Protein 1P2X (pdb70)

Secondary structure (DSSP, 8-state):
-HHHHHHHHHHHHHHHHHHHHHHHTS----GGGHHHHTTTSHHHHHHHHHH-TTS-------SS--TTHHHHHHHHHHH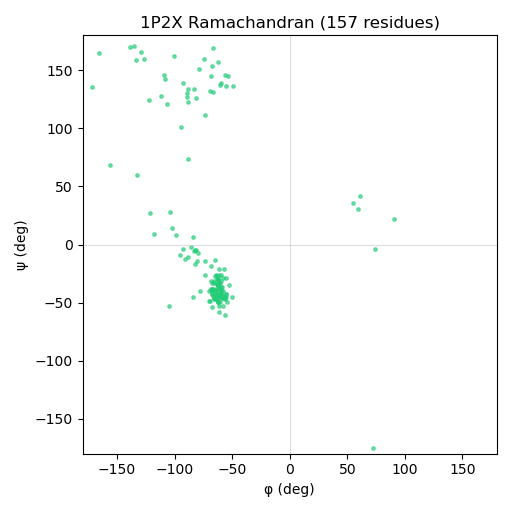HHHTT--GGG---HHHHSS-S-HHHHHHHHHHHHHHHHTTTSSPPP-PPPTT----HHHHHHHHHHHHH---PPP-GGG-

Nearest PDB structures (foldseek):
  1p2x-assembly1_A  TM=1.006E+00  e=9.685E-24  Schizosaccharomyces pombe
  1p5s-assembly1_A  TM=9.771E-01  e=8.785E-22  Schizosaccharomyces pombe
  5l0o-assembly1_B  TM=9.421E-01  e=3.618E-11  Homo sapiens
  3i6x-assembly2_C  TM=9.423E-01  e=4.648E-11  Homo sapiens
  2rr8-assembly1_A  TM=8.655E-01  e=4.438E-08  Homo sapiens

B-factor: mean 17.63, std 10.44, range [3.06, 108.06]

Structure (mmCIF, N/CA/C/O backbone):
data_1P2X
#
_entry.id   1P2X
#
_cell.length_a   31.226
_cell.length_b   68.836
_cell.length_c   39.811
_cell.angle_alpha   90.00
_cell.angle_beta   105.54
_cell.angle_gamma   90.00
#
_symmetry.space_group_name_H-M   'P 1 21 1'
#
loop_
_entity.id
_entity.type
_entity.pdbx_description
1 polymer 'Ras GTPase-activating-like protein'
2 non-polymer 'BROMIDE ION'
3 water water
#
loop_
_atom_site.group_PDB
_atom_site.id
_atom_site.type_symbol
_atom_site.label_atom_id
_atom_site.label_alt_id
_atom_site.label_comp_id
_atom_site.label_asym_id
_atom_site.label_entity_id
_atom_site.label_seq_id
_atom_site.pdbx_PDB_ins_code
_atom_site.Cartn_x
_atom_site.Cartn_y
_atom_site.Cartn_z
_atom_site.occupancy
_atom_site.B_iso_or_equiv
_atom_site.auth_seq_id
_atom_site.auth_comp_id
_atom_site.auth_asym_id
_atom_site.auth_atom_id
_atom_site.pdbx_PDB_model_num
ATOM 1 N N . ARG A 1 1 ? 30.025 5.049 31.867 1.00 14.64 32 ARG A N 1
ATOM 2 C CA . ARG A 1 1 ? 29.915 6.231 30.945 1.00 19.11 32 ARG A CA 1
ATOM 3 C C . ARG A 1 1 ? 28.821 5.999 29.891 1.00 15.48 32 ARG A C 1
ATOM 4 O O . ARG A 1 1 ? 28.076 6.913 29.548 1.00 13.64 32 ARG A O 1
ATOM 12 N N . GLU A 1 2 ? 28.723 4.770 29.396 1.00 13.73 33 GLU A N 1
ATOM 13 C CA . GLU A 1 2 ? 27.713 4.428 28.401 1.00 15.65 33 GLU A CA 1
ATOM 14 C C . GLU A 1 2 ? 26.306 4.530 28.966 1.00 12.42 33 GLU A C 1
ATOM 15 O O . GLU A 1 2 ? 25.411 5.068 28.323 1.00 8.97 33 GLU A O 1
ATOM 21 N N . THR A 1 3 ? 26.108 3.978 30.160 1.00 13.10 34 THR A N 1
ATOM 22 C CA . THR A 1 3 ? 24.793 3.973 30.800 1.00 13.69 34 THR A CA 1
ATOM 23 C C . THR A 1 3 ? 24.299 5.403 30.969 1.00 13.04 34 THR A C 1
ATOM 24 O O . THR A 1 3 ? 23.192 5.747 30.537 1.00 12.31 34 THR A O 1
ATOM 28 N N . LEU A 1 4 ? 25.136 6.228 31.591 1.00 10.77 35 LEU A N 1
ATOM 29 C CA . LEU A 1 4 ? 24.824 7.634 31.824 1.00 11.80 35 LEU A CA 1
ATOM 30 C C . LEU A 1 4 ? 24.470 8.358 30.524 1.00 10.24 35 LEU A C 1
ATOM 31 O O . LEU A 1 4 ? 23.491 9.108 30.477 1.00 11.77 35 LEU A O 1
ATOM 36 N N . GLN A 1 5 ? 25.265 8.132 29.479 1.00 9.86 36 GLN A N 1
ATOM 37 C CA . GLN A 1 5 ? 25.016 8.745 28.173 1.00 11.64 36 GLN A CA 1
ATOM 38 C C . GLN A 1 5 ? 23.639 8.314 27.661 1.00 8.91 36 GLN A C 1
ATOM 39 O O . GLN A 1 5 ? 22.880 9.129 27.138 1.00 8.64 36 GLN A O 1
ATOM 45 N N . ALA A 1 6 ? 23.332 7.031 27.825 1.00 8.65 37 ALA A N 1
ATOM 46 C CA . ALA A 1 6 ? 22.042 6.477 27.431 1.00 9.33 37 ALA A CA 1
ATOM 47 C C . ALA A 1 6 ? 20.921 7.146 28.243 1.00 8.65 37 ALA A C 1
ATOM 48 O O . ALA A 1 6 ? 19.931 7.612 27.688 1.00 7.94 37 ALA A O 1
ATOM 50 N N . TYR A 1 7 ? 21.088 7.194 29.559 1.00 8.11 38 TYR A N 1
ATOM 51 C CA . TYR A 1 7 ? 20.085 7.793 30.432 1.00 9.40 38 TYR A CA 1
ATOM 52 C C . TYR A 1 7 ? 19.818 9.267 30.124 1.00 9.16 38 TYR A C 1
ATOM 53 O O . TYR A 1 7 ? 18.668 9.700 30.098 1.00 9.28 38 TYR A O 1
ATOM 62 N N . ASP A 1 8 ? 20.884 10.034 29.917 1.00 9.47 39 ASP A N 1
ATOM 63 C CA . ASP A 1 8 ? 20.764 11.456 29.624 1.00 10.56 39 ASP A CA 1
ATOM 64 C C . ASP A 1 8 ? 19.964 11.704 28.348 1.00 10.87 39 ASP A C 1
ATOM 65 O O . ASP A 1 8 ? 19.034 12.506 28.356 1.00 11.90 39 ASP A O 1
ATOM 70 N N . TYR A 1 9 ? 20.318 11.006 27.268 1.00 8.74 40 TYR A N 1
ATOM 71 C CA . TYR A 1 9 ? 19.620 11.168 26.000 1.00 9.02 40 TYR A CA 1
ATOM 72 C C . TYR A 1 9 ? 18.135 10.825 26.145 1.00 8.97 40 TYR A C 1
ATOM 73 O O . TYR A 1 9 ? 17.278 11.464 25.528 1.00 8.48 40 TYR A O 1
ATOM 82 N N . LEU A 1 10 ? 17.829 9.823 26.960 1.00 7.05 41 LEU A N 1
ATOM 83 C CA . LEU A 1 10 ? 16.437 9.463 27.193 1.00 8.66 41 LEU A CA 1
ATOM 84 C C . LEU A 1 10 ? 15.727 10.602 27.910 1.00 7.26 41 LEU A C 1
ATOM 85 O O . LEU A 1 10 ? 14.534 10.827 27.704 1.00 8.64 41 LEU A O 1
ATOM 90 N N . CYS A 1 11 ? 16.450 11.325 28.760 1.00 9.00 42 CYS A N 1
ATOM 91 C CA . CYS A 1 11 ? 15.850 12.473 29.437 1.00 7.63 42 CYS A CA 1
ATOM 92 C C . CYS A 1 11 ? 15.576 13.560 28.406 1.00 7.99 42 CYS A C 1
ATOM 93 O O . CYS A 1 11 ? 14.546 14.223 28.459 1.00 9.71 42 CYS A O 1
ATOM 96 N N . ARG A 1 12 ? 16.496 13.732 27.463 1.00 4.76 43 ARG A N 1
ATOM 97 C CA . ARG A 1 12 ? 16.312 14.730 26.428 1.00 6.02 43 ARG A CA 1
ATOM 98 C C . ARG A 1 12 ? 15.074 14.399 25.603 1.00 8.77 43 ARG A C 1
ATOM 99 O O . ARG A 1 12 ? 14.267 15.283 25.298 1.00 12.28 43 ARG A O 1
ATOM 107 N N . VAL A 1 13 ? 14.920 13.127 25.241 1.00 9.81 44 VAL A N 1
ATOM 108 C CA . VAL A 1 13 ? 13.764 12.679 24.468 1.00 8.07 44 VAL A CA 1
ATOM 109 C C . VAL A 1 13 ? 12.475 12.872 25.281 1.00 9.84 44 VAL A C 1
ATOM 110 O O . VAL A 1 13 ? 11.451 13.310 24.752 1.00 10.56 44 VAL A O 1
ATOM 114 N N . ASP A 1 14 ? 12.540 12.556 26.572 1.00 8.31 45 ASP A N 1
ATOM 115 C CA . ASP A 1 14 ? 11.389 12.699 27.467 1.00 7.89 45 ASP A CA 1
ATOM 116 C C . ASP A 1 14 ? 10.942 14.166 27.566 1.00 8.82 45 ASP A C 1
ATOM 117 O O . ASP A 1 14 ? 9.748 14.468 27.550 1.00 8.65 45 ASP A O 1
ATOM 122 N N . GLU A 1 15 ? 11.912 15.066 27.680 1.00 6.28 46 GLU A N 1
ATOM 123 C CA . GLU A 1 15 ? 11.643 16.500 27.777 1.00 9.61 46 GLU A CA 1
ATOM 124 C C . GLU A 1 15 ? 10.964 17.053 26.514 1.00 8.70 46 GLU A C 1
ATOM 125 O O . GLU A 1 15 ? 10.025 17.841 26.601 1.00 9.25 46 GLU A O 1
ATOM 131 N N . ALA A 1 16 ? 11.447 16.634 25.349 1.00 10.27 47 ALA A N 1
ATOM 132 C CA . ALA A 1 16 ? 10.869 17.059 24.080 1.00 9.72 47 ALA A CA 1
ATOM 133 C C . ALA A 1 16 ? 9.457 16.472 23.942 1.00 10.95 47 ALA A C 1
ATOM 134 O O . ALA A 1 16 ? 8.554 17.138 23.437 1.00 10.11 47 ALA A O 1
ATOM 136 N N . LYS A 1 17 ? 9.274 15.228 24.380 1.00 7.63 48 LYS A N 1
ATOM 137 C CA . LYS A 1 17 ? 7.968 14.590 24.299 1.00 8.70 48 LYS A CA 1
ATOM 138 C C . LYS A 1 17 ? 6.989 15.398 25.137 1.00 9.11 48 LYS A C 1
ATOM 139 O O . LYS A 1 17 ? 5.979 15.881 24.628 1.00 8.61 48 LYS A O 1
ATOM 145 N N . LYS A 1 18 ? 7.297 15.550 26.420 1.00 7.23 49 LYS A N 1
ATOM 146 C CA . LYS A 1 18 ? 6.431 16.301 27.329 1.00 12.01 49 LYS A CA 1
ATOM 147 C C . LYS A 1 18 ? 6.041 17.673 26.783 1.00 10.16 49 LYS A C 1
ATOM 148 O O . LYS A 1 18 ? 4.882 18.058 26.863 1.00 11.19 49 LYS A O 1
ATOM 154 N N . TRP A 1 19 ? 7.017 18.406 26.249 1.00 10.43 50 TRP A N 1
ATOM 155 C CA . TRP A 1 19 ? 6.777 19.734 25.696 1.00 10.49 50 TRP A CA 1
ATOM 156 C C . TRP A 1 19 ? 5.730 19.666 24.594 1.00 9.17 50 TRP A C 1
ATOM 157 O O . TRP A 1 19 ? 4.808 20.474 24.549 1.00 10.78 50 TRP A O 1
ATOM 168 N N . ILE A 1 20 ? 5.878 18.693 23.703 1.00 10.46 51 ILE A N 1
ATOM 169 C CA . ILE A 1 20 ? 4.928 18.517 22.621 1.00 6.83 51 ILE A CA 1
ATOM 170 C C . ILE A 1 20 ? 3.580 18.100 23.189 1.00 8.47 51 ILE A C 1
ATOM 171 O O . ILE A 1 20 ? 2.548 18.539 22.704 1.00 9.08 51 ILE A O 1
ATOM 176 N N . GLU A 1 21 ? 3.586 17.256 24.217 1.00 8.28 52 GLU A N 1
ATOM 177 C CA . GLU A 1 21 ? 2.336 16.820 24.839 1.00 13.52 52 GLU A CA 1
ATOM 178 C C . GLU A 1 21 ? 1.599 18.023 25.437 1.00 14.20 52 GLU A C 1
ATOM 179 O O . GLU A 1 21 ? 0.373 18.093 25.420 1.00 16.36 52 GLU A O 1
ATOM 185 N N . GLU A 1 22 ? 2.370 18.971 25.955 1.00 17.49 53 GLU A N 1
ATOM 186 C CA . GLU A 1 22 ? 1.845 20.189 26.555 1.00 17.39 53 GLU A CA 1
ATOM 187 C C . GLU A 1 22 ? 1.229 21.066 25.451 1.00 17.47 53 GLU A C 1
ATOM 188 O O . GLU A 1 22 ? 0.092 21.528 25.580 1.00 15.43 53 GLU A O 1
ATOM 194 N N . CYS A 1 23 ? 1.977 21.271 24.364 1.00 13.92 54 CYS A N 1
ATOM 195 C CA . CYS A 1 23 ? 1.509 22.073 23.232 1.00 12.74 54 CYS A CA 1
ATOM 196 C C . CYS A 1 23 ? 0.237 21.514 22.604 1.00 13.85 54 CYS A C 1
ATOM 197 O O . CYS A 1 23 ? -0.684 22.268 22.286 1.00 12.91 54 CYS A O 1
ATOM 200 N N . LEU A 1 24 ? 0.197 20.200 22.402 1.00 10.71 55 LEU A N 1
ATOM 201 C CA . LEU A 1 24 ? -0.949 19.579 21.743 1.00 14.04 55 LEU A CA 1
ATOM 202 C C . LEU A 1 24 ? -2.025 19.081 22.709 1.00 13.27 55 LEU A C 1
ATOM 203 O O . LEU A 1 24 ? -3.068 18.606 22.272 1.00 10.81 55 LEU A O 1
ATOM 208 N N . GLY A 1 25 ? -1.757 19.197 23.990 0.00 13.92 56 GLY A N 1
ATOM 209 C CA . GLY A 1 25 ? -2.742 18.757 24.941 1.00 13.90 56 GLY A CA 1
ATOM 210 C C . GLY A 1 25 ? -3.172 17.294 24.890 1.00 17.18 56 GLY A C 1
ATOM 211 O O . GLY A 1 25 ? -4.319 16.969 25.046 0.00 16.90 56 GLY A O 1
ATOM 212 N N . THR A 1 26 ? -2.244 16.428 24.481 1.00 18.23 57 THR A N 1
ATOM 213 C CA . THR A 1 26 ? -2.518 15.007 24.353 1.00 18.99 57 THR A CA 1
ATOM 214 C C . THR A 1 26 ? -1.329 14.161 24.874 0.00 20.78 57 THR A C 1
ATOM 215 O O . THR A 1 26 ? -0.247 14.665 25.184 0.00 20.97 57 THR A O 1
ATOM 219 N N . ASP A 1 27 ? -1.553 12.905 24.992 1.00 21.95 58 ASP A N 1
ATOM 220 C CA . ASP A 1 27 ? -0.576 11.912 25.435 1.00 22.79 58 ASP A CA 1
ATOM 221 C C . ASP A 1 27 ? 0.088 11.347 24.183 1.00 20.57 58 ASP A C 1
ATOM 222 O O . ASP A 1 27 ? -0.589 11.101 23.188 1.00 20.73 58 ASP A O 1
ATOM 227 N N . LEU A 1 28 ? 1.400 11.135 24.227 1.00 18.58 59 LEU A N 1
ATOM 228 C CA . LEU A 1 28 ? 2.114 10.643 23.056 1.00 16.28 59 LEU A CA 1
ATOM 229 C C . LEU A 1 28 ? 2.870 9.322 23.258 1.00 16.25 59 LEU A C 1
ATOM 230 O O . LEU A 1 28 ? 3.857 9.051 22.576 1.00 16.57 59 LEU A O 1
ATOM 235 N N . GLY A 1 29 ? 2.396 8.502 24.193 1.00 16.95 60 GLY A N 1
ATOM 236 C CA . GLY A 1 29 ? 2.983 7.193 24.425 1.00 13.54 60 GLY A CA 1
ATOM 237 C C . GLY A 1 29 ? 4.341 7.176 25.106 1.00 13.21 60 GLY A C 1
ATOM 238 O O . GLY A 1 29 ? 4.847 8.218 25.515 1.00 12.66 60 GLY A O 1
ATOM 239 N N . PRO A 1 30 ? 4.948 5.988 25.232 1.00 10.88 61 PRO A N 1
ATOM 240 C CA . PRO A 1 30 ? 6.260 5.798 25.867 1.00 10.35 61 PRO A CA 1
ATOM 241 C C . PRO A 1 30 ? 7.386 6.630 25.249 1.00 10.35 61 PRO A C 1
ATOM 242 O O . PRO A 1 30 ? 7.415 6.867 24.042 1.00 9.55 61 PRO A O 1
ATOM 246 N N . THR A 1 31 ? 8.314 7.064 26.096 1.00 11.65 62 THR A N 1
ATOM 247 C CA . THR A 1 31 ? 9.465 7.837 25.662 1.00 11.29 62 THR A CA 1
ATOM 248 C C . THR A 1 31 ? 10.404 6.974 24.815 1.00 10.81 62 THR A C 1
ATOM 249 O O . THR A 1 31 ? 10.951 7.440 23.818 1.00 10.51 62 THR A O 1
ATOM 253 N N . SER A 1 32 ? 10.564 5.709 25.201 1.00 11.59 63 SER A N 1
ATOM 254 C CA . SER A 1 32 ? 11.470 4.797 24.498 1.00 13.41 63 SER A CA 1
ATOM 255 C C . SER A 1 32 ? 11.098 4.550 23.038 1.00 11.61 63 SER A C 1
ATOM 256 O O . SER A 1 32 ? 11.939 4.142 22.250 1.00 13.79 63 SER A O 1
ATOM 259 N N . THR A 1 33 ? 9.843 4.799 22.679 1.00 10.85 64 THR A N 1
ATOM 260 C CA . THR A 1 33 ? 9.412 4.617 21.298 1.00 11.56 64 THR A CA 1
ATOM 261 C C . THR A 1 33 ? 8.947 5.924 20.671 1.00 10.82 64 THR A C 1
ATOM 262 O O . THR A 1 33 ? 8.402 5.926 19.569 1.00 11.10 64 THR A O 1
ATOM 266 N N . PHE A 1 34 ? 9.176 7.037 21.370 1.00 10.01 65 PHE A N 1
ATOM 267 C CA . PHE A 1 34 ? 8.733 8.343 20.887 1.00 8.78 65 PHE A CA 1
ATOM 268 C C . PHE A 1 34 ? 9.440 8.812 19.614 1.00 8.27 65 PHE A C 1
ATOM 269 O O . PHE A 1 34 ? 8.789 9.307 18.708 1.00 10.63 65 PHE A O 1
ATOM 277 N N . GLU A 1 35 ? 10.760 8.672 19.532 1.00 7.07 66 GLU A N 1
ATOM 278 C CA . GLU A 1 35 ? 11.453 9.102 18.319 1.00 8.63 66 GLU A CA 1
ATOM 279 C C . GLU A 1 35 ? 10.905 8.411 17.089 1.00 9.07 66 GLU A C 1
ATOM 280 O O . GLU A 1 35 ? 10.674 9.047 16.062 1.00 9.39 66 GLU A O 1
ATOM 286 N N . GLN A 1 36 ? 10.711 7.102 17.189 1.00 9.55 67 GLN A N 1
ATOM 287 C CA . GLN A 1 36 ? 10.200 6.338 16.062 1.00 10.36 67 GLN A CA 1
ATOM 288 C C . GLN A 1 36 ? 8.792 6.759 15.662 1.00 10.89 67 GLN A C 1
ATOM 289 O O . GLN A 1 36 ? 8.434 6.654 14.492 1.00 13.18 67 GLN A O 1
ATOM 295 N N . SER A 1 37 ? 7.996 7.239 16.617 1.00 10.41 68 SER A N 1
ATOM 296 C CA . SER A 1 37 ? 6.624 7.647 16.304 1.00 10.75 68 SER A CA 1
ATOM 297 C C . SER A 1 37 ? 6.547 8.959 15.524 1.00 10.01 68 SER A C 1
ATOM 298 O O . SER A 1 37 ? 5.499 9.297 14.979 1.00 10.78 68 SER A O 1
ATOM 301 N N . LEU A 1 38 ? 7.651 9.700 15.474 1.00 12.45 69 LEU A N 1
ATOM 302 C CA . LEU A 1 38 ? 7.660 10.980 14.773 1.00 11.56 69 LEU A CA 1
ATOM 303 C C . LEU A 1 38 ? 8.012 10.810 13.307 1.00 10.51 69 LEU A C 1
ATOM 304 O O . LEU A 1 38 ? 7.871 11.740 12.522 1.00 12.55 69 LEU A O 1
ATOM 309 N N . ARG A 1 39 ? 8.469 9.620 12.935 1.00 11.65 70 ARG A N 1
ATOM 310 C CA . ARG A 1 39 ? 8.902 9.383 11.558 1.00 11.85 70 ARG A CA 1
ATOM 311 C C . ARG A 1 39 ? 7.816 9.599 10.488 1.00 11.79 70 ARG A C 1
ATOM 312 O O . ARG A 1 39 ? 8.132 9.914 9.341 1.00 12.52 70 ARG A O 1
ATOM 320 N N . ASN A 1 40 ? 6.547 9.440 10.853 1.00 9.37 71 ASN A N 1
ATOM 321 C CA . ASN A 1 40 ? 5.472 9.651 9.892 1.00 10.34 71 ASN A CA 1
ATOM 322 C C . ASN A 1 40 ? 5.085 11.130 9.733 1.00 10.77 71 ASN A C 1
ATOM 323 O O . ASN A 1 40 ? 4.249 11.466 8.897 1.00 9.68 71 ASN A O 1
ATOM 328 N N . GLY A 1 41 ? 5.693 11.999 10.538 1.00 9.53 72 GLY A N 1
ATOM 329 C CA . GLY A 1 41 ? 5.475 13.431 10.418 1.00 8.62 72 GLY A CA 1
ATOM 330 C C . GLY A 1 41 ? 4.152 13.992 10.910 1.00 9.70 72 GLY A C 1
ATOM 331 O O . GLY A 1 41 ? 3.957 15.203 10.890 1.00 10.16 72 GLY A O 1
ATOM 332 N N . VAL A 1 42 ? 3.243 13.132 11.354 1.00 9.16 73 VAL A N 1
ATOM 333 C CA . VAL A 1 42 ? 1.947 13.604 11.832 1.00 7.68 73 VAL A CA 1
ATOM 334 C C . VAL A 1 42 ? 2.052 14.540 13.040 1.00 7.13 73 VAL A C 1
ATOM 335 O O . VAL A 1 42 ? 1.505 15.641 13.023 1.00 6.25 73 VAL A O 1
ATOM 339 N N . VAL A 1 43 ? 2.741 14.111 14.089 1.00 7.98 74 VAL A N 1
ATOM 340 C CA . VAL A 1 43 ? 2.872 14.942 15.281 1.00 8.33 74 VAL A CA 1
ATOM 341 C C . VAL A 1 43 ? 3.502 16.298 14.960 1.00 9.71 74 VAL A C 1
ATOM 342 O O . VAL A 1 43 ? 3.030 17.340 15.417 1.00 10.25 74 VAL A O 1
ATOM 346 N N . LEU A 1 44 ? 4.570 16.275 14.172 1.00 9.26 75 LEU A N 1
ATOM 347 C CA . LEU A 1 44 ? 5.272 17.489 13.802 1.00 9.90 75 LEU A CA 1
ATOM 348 C C . LEU A 1 44 ? 4.382 18.411 12.963 1.00 11.83 75 LEU A C 1
ATOM 349 O O . LEU A 1 44 ? 4.396 19.629 13.155 1.00 11.44 75 LEU A O 1
ATOM 354 N N . ALA A 1 45 ? 3.603 17.836 12.048 1.00 10.51 76 ALA A N 1
ATOM 355 C CA . ALA A 1 45 ? 2.706 18.632 11.209 1.00 11.53 76 ALA A CA 1
ATOM 356 C C . ALA A 1 45 ? 1.600 19.233 12.063 1.00 12.06 76 ALA A C 1
ATOM 357 O O . ALA A 1 45 ? 1.194 20.382 11.863 1.00 10.23 76 ALA A O 1
ATOM 359 N N . LEU A 1 46 ? 1.117 18.457 13.029 1.00 10.23 77 LEU A N 1
ATOM 360 C CA . LEU A 1 46 ? 0.076 18.944 13.931 1.00 11.54 77 LEU A CA 1
ATOM 361 C C . LEU A 1 46 ? 0.609 20.131 14.725 1.00 10.52 77 LEU A C 1
AT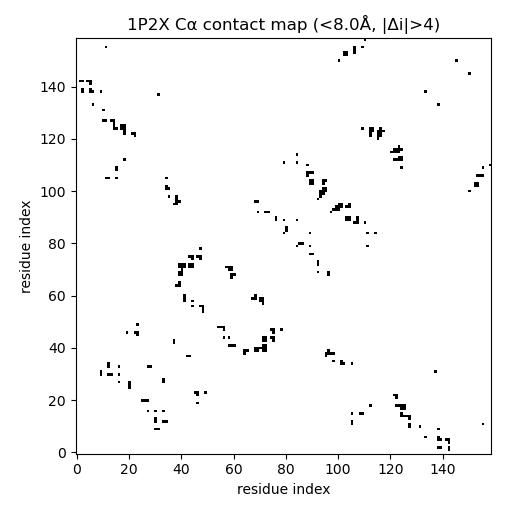OM 362 O O . LEU A 1 46 ? -0.141 21.026 15.111 1.00 7.64 77 LEU A O 1
ATOM 367 N N . LEU A 1 47 ? 1.918 20.141 14.958 1.00 10.42 78 LEU A N 1
ATOM 368 C CA . LEU A 1 47 ? 2.539 21.255 15.676 1.00 8.77 78 LEU A CA 1
ATOM 369 C C . LEU A 1 47 ? 2.445 22.512 14.800 1.00 9.74 78 LEU A C 1
ATOM 370 O O . LEU A 1 47 ? 2.131 23.600 15.289 1.00 8.38 78 LEU A O 1
ATOM 375 N N . VAL A 1 48 ? 2.711 22.352 13.504 1.00 7.03 79 VAL A N 1
ATOM 376 C CA . VAL A 1 48 ? 2.586 23.453 12.552 1.00 7.61 79 VAL A CA 1
ATOM 377 C C . VAL A 1 48 ? 1.164 24.059 12.585 1.00 11.19 79 VAL A C 1
ATOM 378 O O . VAL A 1 48 ? 1.006 25.281 12.611 1.00 9.15 79 VAL A O 1
ATOM 382 N N . GLN A 1 49 ? 0.139 23.205 12.585 1.00 8.71 80 GLN A N 1
ATOM 383 C CA . GLN A 1 49 ? -1.235 23.607 12.591 0.00 10.22 80 GLN A CA 1
ATOM 384 C C . GLN A 1 49 ? -1.563 24.482 13.785 1.00 10.19 80 GLN A C 1
ATOM 385 O O . GLN A 1 49 ? -2.128 25.564 13.619 1.00 11.36 80 GLN A O 1
ATOM 391 N N . LYS A 1 50 ? -1.079 24.092 14.960 1.00 10.57 81 LYS A N 1
ATOM 392 C CA . LYS A 1 50 ? -1.251 24.886 16.180 1.00 12.84 81 LYS A CA 1
ATOM 393 C C . LYS A 1 50 ? -0.705 26.305 16.031 1.00 13.62 81 LYS A C 1
ATOM 394 O O . LYS A 1 50 ? -1.368 27.275 16.392 1.00 15.34 81 LYS A O 1
ATOM 400 N N . PHE A 1 51 ? 0.507 26.423 15.498 1.00 14.00 82 PHE A N 1
ATOM 401 C CA . PHE A 1 51 ? 1.158 27.728 15.343 1.00 13.13 82 PHE A CA 1
ATOM 402 C C . PHE A 1 51 ? 0.731 28.485 14.086 1.00 13.84 82 PHE A C 1
ATOM 403 O O . PHE A 1 51 ? 1.124 29.632 13.880 1.00 14.25 82 PHE A O 1
ATOM 411 N N . GLN A 1 52 ? -0.064 27.832 13.247 1.00 12.55 83 GLN A N 1
ATOM 412 C CA . GLN A 1 52 ? -0.598 28.459 12.047 1.00 11.72 83 GLN A CA 1
ATOM 413 C C . GLN A 1 52 ? -2.092 28.149 12.013 1.00 12.66 83 GLN A C 1
ATOM 414 O O . GLN A 1 52 ? -2.597 27.520 11.078 1.00 13.37 83 GLN A O 1
ATOM 420 N N . PRO A 1 53 ? -2.815 28.590 13.049 1.00 11.30 84 PRO A N 1
ATOM 421 C CA . PRO A 1 53 ? -4.256 28.339 13.192 1.00 11.75 84 PRO A CA 1
ATOM 422 C C . PRO A 1 53 ? -5.120 28.791 12.018 1.00 13.11 84 PRO A C 1
ATOM 423 O O . PRO A 1 53 ? -6.165 28.199 11.771 1.00 14.45 84 PRO A O 1
ATOM 427 N N . ASP A 1 54 ? -4.689 29.825 11.300 1.00 14.37 85 ASP A N 1
ATOM 428 C CA . ASP A 1 54 ? -5.469 30.345 10.178 1.00 16.32 85 ASP A CA 1
ATOM 429 C C . ASP A 1 54 ? -5.190 29.610 8.872 1.00 19.03 85 ASP A C 1
ATOM 430 O O . ASP A 1 54 ? -5.791 29.911 7.843 1.00 19.42 85 ASP A O 1
ATOM 435 N N . LYS A 1 55 ? -4.272 28.649 8.907 1.00 20.48 86 LYS A N 1
ATOM 436 C CA . LYS A 1 55 ? -3.974 27.864 7.715 1.00 20.13 86 LYS A CA 1
ATOM 437 C C . LYS A 1 55 ? -4.488 26.439 7.864 1.00 21.27 86 LYS A C 1
ATOM 438 O O . LYS A 1 55 ? -4.503 25.881 8.957 1.00 17.94 86 LYS A O 1
ATOM 444 N N . LEU A 1 56 ? -4.921 25.865 6.752 1.00 22.51 87 LEU A N 1
ATOM 445 C CA . LEU A 1 56 ? -5.381 24.489 6.732 1.00 25.24 87 LEU A CA 1
ATOM 446 C C . LEU A 1 56 ? -4.211 23.610 6.314 1.00 24.07 87 LEU A C 1
ATOM 447 O O . LEU A 1 56 ? -3.884 23.527 5.127 1.00 24.48 87 LEU A O 1
ATOM 452 N N . ILE A 1 57 ? -3.580 22.954 7.281 1.00 21.77 88 ILE A N 1
ATOM 453 C CA . ILE A 1 57 ? -2.446 22.091 6.972 1.00 23.77 88 ILE A CA 1
ATOM 454 C C . ILE A 1 57 ? -2.894 20.698 6.523 1.00 22.79 88 ILE A C 1
ATOM 455 O O . ILE A 1 57 ? -3.760 20.085 7.136 1.00 18.89 88 ILE A O 1
ATOM 460 N N . LYS A 1 58 ? -2.301 20.212 5.439 1.00 21.87 89 LYS A N 1
ATOM 461 C CA . LYS A 1 58 ? -2.636 18.952 4.866 0.00 22.97 89 LYS A CA 1
ATOM 462 C C . LYS A 1 58 ? -1.784 17.875 5.522 1.00 22.17 89 LYS A C 1
ATOM 463 O O . LYS A 1 58 ? -0.551 17.944 5.493 1.00 23.73 89 LYS A O 1
ATOM 469 N N . ILE A 1 59 ? -2.439 16.883 6.115 1.00 16.28 90 ILE A N 1
ATOM 470 C CA . ILE A 1 59 ? -1.728 15.778 6.746 1.00 15.22 90 ILE A CA 1
ATOM 471 C C . ILE A 1 59 ? -2.108 14.409 6.177 1.00 13.00 90 ILE A C 1
ATOM 472 O O . ILE A 1 59 ? -3.273 14.037 6.157 1.00 11.75 90 ILE A O 1
ATOM 477 N N . PHE A 1 60 ? -1.106 13.668 5.722 1.00 13.68 91 PHE A N 1
ATOM 478 C CA . PHE A 1 60 ? -1.310 12.326 5.200 1.00 13.83 91 PHE A CA 1
ATOM 479 C C . PHE A 1 60 ? -1.391 11.312 6.349 1.00 14.27 91 PHE A C 1
ATOM 480 O O . PHE A 1 60 ? -0.495 11.242 7.196 1.00 12.44 91 PHE A O 1
ATOM 488 N N . TYR A 1 61 ? -2.469 10.532 6.378 1.00 14.36 92 TYR A N 1
ATOM 489 C CA . TYR A 1 61 ? -2.650 9.534 7.426 1.00 19.16 92 TYR A CA 1
ATOM 490 C C . TYR A 1 61 ? -2.557 8.112 6.893 1.00 19.47 92 TYR A C 1
ATOM 491 O O . TYR A 1 61 ? -3.238 7.750 5.933 1.00 19.72 92 TYR A O 1
ATOM 500 N N . SER A 1 62 ? -1.711 7.310 7.529 1.00 21.93 93 SER A N 1
ATOM 501 C CA . SER A 1 62 ? -1.527 5.920 7.135 1.00 26.47 93 SER A CA 1
ATOM 502 C C . SER A 1 62 ? -0.666 5.185 8.145 1.00 28.70 93 SER A C 1
ATOM 503 O O . SER A 1 62 ? 0.361 5.707 8.581 1.00 29.74 93 SER A O 1
ATOM 506 N N . ASN A 1 63 ? -1.089 3.976 8.510 1.00 33.21 94 ASN A N 1
ATOM 507 C CA . ASN A 1 63 ? -0.339 3.131 9.440 1.00 34.40 94 ASN A CA 1
ATOM 508 C C . ASN A 1 63 ? 1.027 2.774 8.872 1.00 32.23 94 ASN A C 1
ATOM 509 O O . ASN A 1 63 ? 1.981 2.578 9.619 1.00 35.74 94 ASN A O 1
ATOM 514 N N . GLU A 1 64 ? 1.110 2.679 7.549 1.00 31.77 95 GLU A N 1
ATOM 515 C CA . GLU A 1 64 ? 2.356 2.321 6.881 1.00 32.27 95 GLU A CA 1
ATOM 516 C C . GLU A 1 64 ? 3.218 3.531 6.550 1.00 29.72 95 GLU A C 1
ATOM 517 O O . GLU A 1 64 ? 2.748 4.514 5.980 0.00 31.43 95 GLU A O 1
ATOM 523 N N . LEU A 1 65 ? 4.473 3.471 6.980 1.00 28.00 96 LEU A N 1
ATOM 524 C CA . LEU A 1 65 ? 5.420 4.538 6.720 1.00 27.45 96 LEU A CA 1
ATOM 525 C C . LEU A 1 65 ? 5.808 4.473 5.246 1.00 25.01 96 LEU A C 1
ATOM 526 O O . LEU A 1 65 ? 6.472 3.537 4.805 1.00 25.77 96 LEU A O 1
ATOM 531 N N . GLN A 1 66 ? 5.378 5.472 4.487 1.00 22.84 97 GLN A N 1
ATOM 532 C CA . GLN A 1 66 ? 5.632 5.507 3.055 1.00 22.55 97 GLN A CA 1
ATOM 533 C C . GLN A 1 66 ? 6.096 6.894 2.619 1.00 22.99 97 GLN A C 1
ATOM 534 O O . GLN A 1 66 ? 6.050 7.852 3.393 1.00 20.61 97 GLN A O 1
ATOM 540 N N . PHE A 1 67 ? 6.531 6.991 1.368 1.00 22.18 98 PHE A N 1
ATOM 541 C CA . PHE A 1 67 ? 7.072 8.231 0.844 1.00 24.62 98 PHE A CA 1
ATOM 542 C C . PHE A 1 67 ? 6.179 9.450 1.027 1.00 22.81 98 PHE A C 1
ATOM 543 O O . PHE A 1 67 ? 6.679 10.548 1.235 1.00 25.03 98 PHE A O 1
ATOM 551 N N . ARG A 1 68 ? 4.867 9.265 0.946 1.00 19.16 99 ARG A N 1
ATOM 552 C CA . ARG A 1 68 ? 3.961 10.385 1.104 1.00 18.47 99 ARG A CA 1
ATOM 553 C C . ARG A 1 68 ? 4.011 10.981 2.508 1.00 18.37 99 ARG A C 1
ATOM 554 O O . ARG A 1 68 ? 3.503 12.081 2.739 1.00 18.90 99 ARG A O 1
ATOM 562 N N . HIS A 1 69 ? 4.626 10.266 3.440 1.00 14.30 100 HIS A N 1
ATOM 563 C CA . HIS A 1 69 ? 4.784 10.790 4.793 1.00 15.80 100 HIS A CA 1
ATOM 564 C C . HIS A 1 69 ? 5.764 11.963 4.766 1.00 13.07 100 HIS A C 1
ATOM 565 O O . HIS A 1 69 ? 5.792 12.781 5.689 1.00 10.10 100 HIS A O 1
ATOM 572 N N . SER A 1 70 ? 6.551 12.037 3.695 1.00 9.70 101 SER A N 1
ATOM 573 C CA . SER A 1 70 ? 7.544 13.097 3.524 1.00 15.20 101 SER A CA 1
ATOM 574 C C . SER A 1 70 ? 6.877 14.471 3.531 1.00 12.49 101 SER A C 1
ATOM 575 O O . SER A 1 70 ? 7.417 15.425 4.085 0.00 13.68 101 SER A O 1
ATOM 578 N N . ASP A 1 71 ? 5.704 14.553 2.902 1.00 13.42 102 ASP A N 1
ATOM 579 C CA . ASP A 1 71 ? 4.976 15.814 2.862 1.00 14.93 102 ASP A CA 1
ATOM 580 C C . ASP A 1 71 ? 4.672 16.291 4.274 1.00 13.36 102 ASP A C 1
ATOM 581 O O . ASP A 1 71 ? 4.696 17.493 4.531 1.00 15.35 102 ASP A O 1
ATOM 586 N N . ASN A 1 72 ? 4.380 15.367 5.188 1.00 9.87 103 ASN A N 1
ATOM 587 C CA . ASN A 1 72 ? 4.108 15.775 6.569 1.00 11.28 103 ASN A CA 1
ATOM 588 C C . ASN A 1 72 ? 5.348 16.405 7.181 1.00 10.63 103 ASN A C 1
ATOM 589 O O . ASN A 1 72 ? 5.273 17.436 7.847 1.00 11.60 103 ASN A O 1
ATOM 594 N N . ILE A 1 73 ? 6.490 15.777 6.936 1.00 11.48 104 ILE A N 1
ATOM 595 C CA . ILE A 1 73 ? 7.765 16.256 7.441 1.00 8.89 104 ILE A CA 1
ATOM 596 C C . ILE A 1 73 ? 8.098 17.641 6.871 1.00 9.16 104 ILE A C 1
ATOM 597 O O . ILE A 1 73 ? 8.446 18.549 7.626 1.00 8.77 104 ILE A O 1
ATOM 602 N N . ASN A 1 74 ? 7.987 17.803 5.552 1.00 8.82 105 ASN A N 1
ATOM 603 C CA . ASN A 1 74 ? 8.319 19.028 4.860 0.00 12.54 105 ASN A CA 1
ATOM 604 C C . ASN A 1 74 ? 7.545 20.217 5.350 1.00 11.93 105 ASN A C 1
ATOM 605 O O . ASN A 1 74 ? 8.018 21.346 5.251 1.00 14.56 105 ASN A O 1
ATOM 610 N N . LYS A 1 75 ? 6.337 19.986 5.854 1.00 13.30 106 LYS A N 1
ATOM 611 C CA . LYS A 1 75 ? 5.528 21.055 6.418 1.00 13.02 106 LYS A CA 1
ATOM 612 C C . LYS A 1 75 ? 6.274 21.626 7.614 1.00 11.41 106 LYS A C 1
ATOM 613 O O . LYS A 1 75 ? 6.435 22.835 7.732 1.00 10.39 106 LYS A O 1
ATOM 619 N N . PHE A 1 76 ? 6.731 20.742 8.499 1.00 10.40 107 PHE A N 1
ATOM 620 C CA . PHE A 1 76 ? 7.462 21.175 9.686 1.00 9.20 107 PHE A CA 1
ATOM 621 C C . PHE A 1 76 ? 8.785 21.856 9.340 1.00 9.19 107 PHE A C 1
ATOM 622 O O . PHE A 1 76 ? 9.165 22.828 9.988 1.00 10.04 107 PHE A O 1
ATOM 630 N N . LEU A 1 77 ? 9.482 21.349 8.328 1.00 7.46 108 LEU A N 1
ATOM 631 C CA . LEU A 1 77 ? 10.757 21.933 7.919 1.00 10.16 108 LEU A CA 1
ATOM 632 C C . LEU A 1 77 ? 10.534 23.319 7.303 1.00 11.19 108 LEU A C 1
ATOM 633 O O . LEU A 1 77 ? 11.318 24.249 7.530 1.00 10.17 108 LEU A O 1
ATOM 638 N N . ASP A 1 78 ? 9.462 23.463 6.532 1.00 10.94 109 ASP A N 1
ATOM 639 C CA . ASP A 1 78 ? 9.168 24.748 5.910 1.00 10.71 109 ASP A CA 1
ATOM 640 C C . ASP A 1 78 ? 8.790 25.750 6.984 1.00 11.59 109 ASP A C 1
ATOM 641 O O . ASP A 1 78 ? 9.083 26.945 6.870 1.00 9.88 109 ASP A O 1
ATOM 646 N N . PHE A 1 79 ? 8.148 25.251 8.035 1.00 9.56 110 PHE A N 1
ATOM 647 C CA . PHE A 1 79 ? 7.704 26.085 9.134 1.00 8.76 110 PHE A CA 1
ATOM 648 C C . PHE A 1 79 ? 8.862 26.677 9.945 1.00 11.14 110 PHE A C 1
ATOM 649 O O . PHE A 1 79 ? 8.921 27.890 10.136 1.00 10.84 110 PHE A O 1
ATOM 657 N N . ILE A 1 80 ? 9.767 25.828 10.431 1.00 7.70 111 ILE A N 1
ATOM 658 C CA . ILE A 1 80 ? 10.866 26.308 11.265 1.00 10.73 111 ILE A CA 1
ATOM 659 C C . ILE A 1 80 ? 11.783 27.240 10.471 1.00 9.92 111 ILE A C 1
ATOM 660 O O . ILE A 1 80 ? 12.463 28.087 11.028 0.00 12.01 111 ILE A O 1
ATOM 665 N N . HIS A 1 81 ? 11.787 27.032 9.160 1.00 13.78 112 HIS A N 1
ATOM 666 C CA . HIS A 1 81 ? 12.561 27.863 8.260 1.00 16.45 112 HIS A CA 1
ATOM 667 C C . HIS A 1 81 ? 11.816 29.182 8.055 1.00 16.86 112 HIS A C 1
ATOM 668 O O . HIS A 1 81 ? 12.422 30.251 8.024 1.00 17.45 112 HIS A O 1
ATOM 675 N N . GLY A 1 82 ? 10.495 29.088 7.935 1.00 13.40 113 GLY A N 1
ATOM 676 C CA . GLY A 1 82 ? 9.668 30.261 7.745 1.00 11.38 113 GLY A CA 1
ATOM 677 C C . GLY A 1 82 ? 9.672 31.224 8.925 1.00 13.44 113 GLY A C 1
ATOM 678 O O . GLY A 1 82 ? 9.692 32.438 8.722 1.00 7.72 113 GLY A O 1
ATOM 679 N N . ILE A 1 83 ? 9.658 30.697 10.152 1.00 8.65 114 ILE A N 1
ATOM 680 C CA . ILE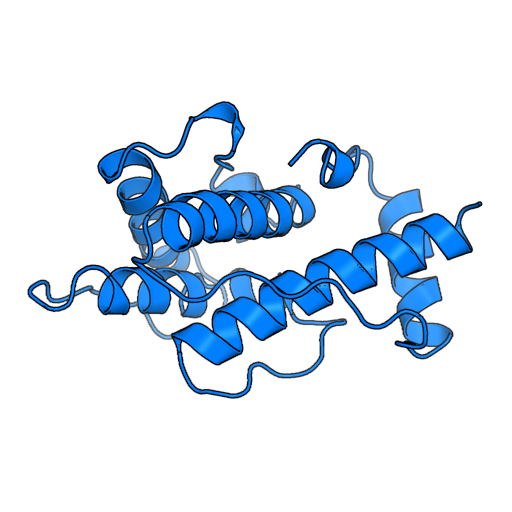 A 1 83 ? 9.649 31.543 11.342 1.00 10.21 114 ILE A CA 1
ATOM 681 C C . ILE A 1 83 ? 11.034 32.058 11.725 1.00 12.86 114 ILE A C 1
ATOM 682 O O . ILE A 1 83 ? 11.172 32.822 12.681 1.00 12.78 114 ILE A O 1
ATOM 687 N N . GLY A 1 84 ? 12.062 31.605 11.019 1.00 12.43 115 GLY A N 1
ATOM 688 C CA . GLY A 1 84 ? 13.376 32.089 11.320 0.00 12.72 115 GLY A CA 1
ATOM 689 C C . GLY A 1 84 ? 14.200 31.331 12.334 1.00 13.76 115 GLY A C 1
ATOM 690 O O . GLY A 1 84 ? 15.077 31.933 12.959 1.00 14.77 115 GLY A O 1
ATOM 691 N N . LEU A 1 85 ? 13.901 30.058 12.584 1.00 9.96 116 LEU A N 1
ATOM 692 C CA . LEU A 1 85 ? 14.726 29.302 13.526 1.00 8.31 116 LEU A CA 1
ATOM 693 C C . LEU A 1 85 ? 16.081 29.115 12.841 1.00 9.42 116 LEU A C 1
ATOM 694 O O . LEU A 1 85 ? 16.130 28.746 11.665 1.00 12.31 116 LEU A O 1
ATOM 699 N N . PRO A 1 86 ? 17.191 29.388 13.546 1.00 9.74 117 PRO A N 1
ATOM 700 C CA . PRO A 1 86 ? 18.523 29.237 12.942 1.00 10.71 117 PRO A CA 1
ATOM 701 C C . PRO A 1 86 ? 18.689 27.881 12.263 1.00 11.55 117 PRO A C 1
ATOM 702 O O . PRO A 1 86 ? 1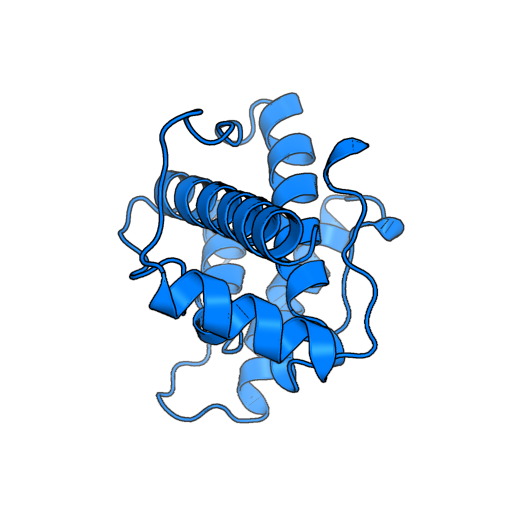8.299 26.857 12.817 1.00 13.11 117 PRO A O 1
ATOM 706 N N . GLU A 1 87 ? 19.275 27.883 11.072 1.00 12.72 118 GLU A N 1
ATOM 707 C CA . GLU A 1 87 ? 19.435 26.664 10.295 1.00 16.23 118 GLU A CA 1
ATOM 708 C C . GLU A 1 87 ? 20.242 25.570 10.981 1.00 16.14 118 GLU A C 1
ATOM 709 O O . GLU A 1 87 ? 19.979 24.384 10.774 1.00 17.74 118 GLU A O 1
ATOM 715 N N . ILE A 1 88 ? 21.201 25.961 11.815 1.00 16.51 119 ILE A N 1
ATOM 716 C CA . ILE A 1 88 ? 22.026 24.992 12.530 1.00 16.47 119 ILE A CA 1
ATOM 717 C C . ILE A 1 88 ? 21.175 24.034 13.366 1.00 17.70 119 ILE A C 1
ATOM 718 O O . ILE A 1 88 ? 21.632 22.949 13.715 1.00 18.99 119 ILE A O 1
ATOM 723 N N . PHE A 1 89 ? 19.946 24.439 13.688 1.00 16.40 120 PHE A N 1
ATOM 724 C CA . PHE A 1 89 ? 19.040 23.612 14.496 1.00 18.39 120 PHE A CA 1
ATOM 725 C C . PHE A 1 89 ? 18.157 22.693 13.652 1.00 16.53 120 PHE A C 1
ATOM 726 O O . PHE A 1 89 ? 17.515 21.801 14.187 1.00 17.93 120 PHE A O 1
ATOM 734 N N . HIS A 1 90 ? 18.116 22.925 12.343 1.00 17.00 121 HIS A N 1
ATOM 735 C CA . HIS A 1 90 ? 17.303 22.149 11.427 0.00 17.51 121 HIS A CA 1
ATOM 736 C C . HIS A 1 90 ? 17.886 20.760 11.166 1.00 17.64 121 HIS A C 1
ATOM 737 O O . HIS A 1 90 ? 19.052 20.493 11.457 1.00 17.87 121 HIS A O 1
ATOM 744 N N . PHE A 1 91 ? 17.033 19.852 10.692 1.00 19.87 122 PHE A N 1
ATOM 745 C CA . PHE A 1 91 ? 17.451 18.493 10.351 1.00 16.45 122 PHE A CA 1
ATOM 746 C C . PHE A 1 91 ? 16.944 18.207 8.947 1.00 16.19 122 PHE A C 1
ATOM 747 O O . PHE A 1 91 ? 16.107 18.940 8.436 1.00 16.25 122 PHE A O 1
ATOM 755 N N . GLU A 1 92 ? 17.455 17.152 8.323 1.00 19.69 123 GLU A N 1
ATOM 756 C CA . GLU A 1 92 ? 17.071 16.791 6.956 1.00 20.00 123 GLU A CA 1
ATOM 757 C C . GLU A 1 92 ? 16.044 15.657 6.939 1.00 17.09 123 GLU A C 1
ATOM 758 O O . GLU A 1 92 ? 15.880 14.932 7.920 1.00 14.09 123 GLU A O 1
ATOM 764 N N . LEU A 1 93 ? 15.369 15.503 5.808 1.00 14.39 124 LEU A N 1
ATOM 765 C CA . LEU A 1 93 ? 14.364 14.461 5.654 1.00 17.41 124 LEU A CA 1
ATOM 766 C C . LEU A 1 93 ? 14.927 13.061 5.951 1.00 16.06 124 LEU A C 1
ATOM 767 O O . LEU A 1 93 ? 14.280 12.254 6.618 1.00 15.89 124 LEU A O 1
ATOM 772 N N . THR A 1 94 ? 16.135 12.782 5.464 1.00 14.63 125 THR A N 1
ATOM 773 C CA . THR A 1 94 ? 16.774 11.483 5.688 1.00 15.17 125 THR A CA 1
ATOM 774 C C . THR A 1 94 ? 17.005 11.171 7.173 1.00 16.19 125 THR A C 1
ATOM 775 O O . THR A 1 94 ? 16.964 10.005 7.577 1.00 17.37 125 THR A O 1
ATOM 779 N N . ASP A 1 95 ? 17.266 12.202 7.976 1.00 12.09 126 ASP A N 1
ATOM 780 C CA . ASP A 1 95 ? 17.502 12.019 9.409 1.00 14.83 126 ASP A CA 1
ATOM 781 C C . ASP A 1 95 ? 16.295 11.424 10.119 1.00 14.07 126 ASP A C 1
ATOM 782 O O . ASP A 1 95 ? 16.444 10.685 11.090 1.00 14.11 126 ASP A O 1
ATOM 787 N N . ILE A 1 96 ? 15.099 11.768 9.649 1.00 13.44 127 ILE A N 1
ATOM 788 C CA . ILE A 1 96 ? 13.874 11.304 10.291 1.00 12.63 127 ILE A CA 1
ATOM 789 C C . ILE A 1 96 ? 13.147 10.194 9.518 1.00 14.38 127 ILE A C 1
ATOM 790 O O . ILE A 1 96 ? 12.848 9.140 10.086 1.00 12.95 127 ILE A O 1
ATOM 795 N N . TYR A 1 97 ? 12.876 10.423 8.233 1.00 12.64 128 TYR A N 1
ATOM 796 C CA . TYR A 1 97 ? 12.168 9.437 7.413 1.00 15.91 128 TYR A CA 1
ATOM 797 C C . TYR A 1 97 ? 12.877 8.089 7.409 1.00 17.91 128 TYR A C 1
ATOM 798 O O . TYR A 1 97 ? 12.309 7.069 7.809 1.00 17.20 128 TYR A O 1
ATOM 807 N N . GLU A 1 98 ? 14.116 8.088 6.932 1.00 19.77 129 GLU A N 1
ATOM 808 C CA . GLU A 1 98 ? 14.916 6.875 6.926 1.00 22.16 129 GLU A CA 1
ATOM 809 C C . GLU A 1 98 ? 15.489 6.664 8.313 1.00 23.17 129 GLU A C 1
ATOM 810 O O . GLU A 1 98 ? 16.092 5.630 8.597 1.00 25.71 129 GLU A O 1
ATOM 816 N N . GLY A 1 99 ? 15.294 7.659 9.175 1.00 23.94 130 GLY A N 1
ATOM 817 C CA . GLY A 1 99 ? 15.743 7.583 10.555 0.00 24.75 130 GLY A CA 1
ATOM 818 C C . GLY A 1 99 ? 17.228 7.420 10.739 1.00 24.99 130 GLY A C 1
ATOM 819 O O . GLY A 1 99 ? 17.656 6.606 11.558 1.00 24.91 130 GLY A O 1
ATOM 820 N N . LYS A 1 100 ? 18.031 8.137 9.959 1.00 24.23 131 LYS A N 1
ATOM 821 C CA . LYS A 1 100 ? 19.485 8.025 10.075 1.00 24.71 131 LYS A CA 1
ATOM 822 C C . LYS A 1 100 ? 20.055 8.881 11.217 1.00 21.53 131 LYS A C 1
ATOM 823 O O . LYS A 1 100 ? 21.190 8.678 11.643 1.00 18.13 131 LYS A O 1
ATOM 829 N N . ASN A 1 101 ? 19.267 9.837 11.704 1.00 21.19 132 ASN A N 1
ATOM 830 C CA . ASN A 1 101 ? 19.712 10.724 12.782 1.00 17.84 132 ASN A CA 1
ATOM 831 C C . ASN A 1 101 ? 18.520 11.299 13.547 1.00 15.19 132 ASN A C 1
ATOM 832 O O . ASN A 1 101 ? 18.238 12.500 13.479 1.00 11.54 132 ASN A O 1
ATOM 837 N N . LEU A 1 102 ? 17.829 10.430 14.281 1.00 13.54 133 LEU A N 1
ATOM 838 C CA . LEU A 1 102 ? 16.659 10.828 15.068 1.00 12.17 133 LEU A CA 1
ATOM 839 C C . LEU A 1 102 ? 16.985 11.784 16.220 1.00 10.82 133 LEU A C 1
ATOM 840 O O . LEU A 1 102 ? 16.148 12.603 16.611 1.00 11.23 133 LEU A O 1
ATOM 845 N N . PRO A 1 103 ? 18.186 11.663 16.804 1.00 11.08 134 PRO A N 1
ATOM 846 C CA . PRO A 1 103 ? 18.580 12.579 17.880 1.00 11.09 134 PRO A CA 1
ATOM 847 C C . PRO A 1 103 ? 18.621 14.042 17.420 1.00 10.71 134 PRO A C 1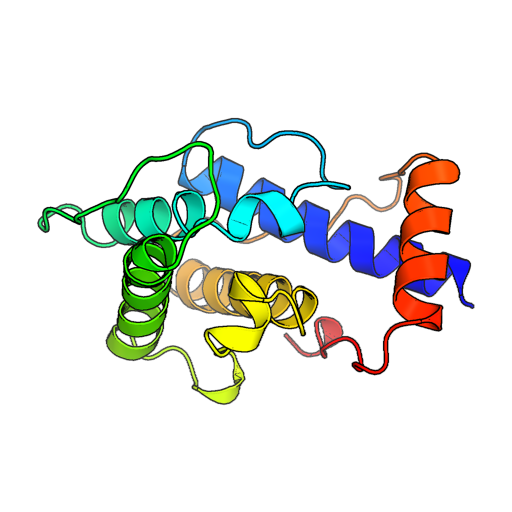
ATOM 848 O O . PRO A 1 103 ? 18.471 14.963 18.229 1.00 11.82 134 PRO A O 1
ATOM 852 N N . LYS A 1 104 ? 18.834 14.257 16.128 1.00 11.17 135 LYS A N 1
ATOM 853 C CA . LYS A 1 104 ? 18.870 15.614 15.594 1.00 14.51 135 LYS A CA 1
ATOM 854 C C . LYS A 1 104 ? 17.460 16.178 15.555 1.00 14.33 135 LYS A C 1
ATOM 855 O O . LYS A 1 104 ? 17.262 17.393 15.601 1.00 14.24 135 LYS A O 1
ATOM 861 N N . VAL A 1 105 ? 16.475 15.290 15.465 1.00 13.24 136 VAL A N 1
ATOM 862 C CA . VAL A 1 105 ? 15.081 15.715 15.478 1.00 10.82 136 VAL A CA 1
ATOM 863 C C . VAL A 1 105 ? 14.756 16.200 16.886 1.00 9.00 136 VAL A C 1
ATOM 864 O O . VAL A 1 105 ? 14.205 17.286 17.069 1.00 8.95 136 VAL A O 1
ATOM 868 N N . ILE A 1 106 ? 15.116 15.389 17.876 1.00 6.97 137 ILE A N 1
ATOM 869 C CA . ILE A 1 106 ? 14.896 15.728 19.275 1.00 6.74 137 ILE A CA 1
ATOM 870 C C . ILE A 1 106 ? 15.600 17.047 19.591 1.00 8.86 137 ILE A C 1
ATOM 871 O O . ILE A 1 106 ? 15.080 17.882 20.325 1.00 10.73 137 ILE A O 1
ATOM 876 N N . TYR A 1 107 ? 16.796 17.212 19.030 1.00 10.87 138 TYR A N 1
ATOM 877 C CA . TYR A 1 107 ? 17.593 18.426 19.203 1.00 9.63 138 TYR A CA 1
ATOM 878 C C . TYR A 1 107 ? 16.845 19.609 18.593 1.00 8.03 138 TYR A C 1
ATOM 879 O O . TYR A 1 107 ? 16.723 20.666 19.203 1.00 6.44 138 TYR A O 1
ATOM 888 N N . CYS A 1 108 ? 16.333 19.416 17.386 1.00 7.93 139 CYS A N 1
ATOM 889 C CA . CYS A 1 108 ? 15.596 20.467 16.717 1.00 8.36 139 CYS A CA 1
ATOM 890 C C . CYS A 1 108 ? 14.390 20.876 17.561 1.00 9.60 139 CYS A C 1
ATOM 891 O O . CYS A 1 108 ? 14.102 22.073 17.714 1.00 8.93 139 CYS A O 1
ATOM 894 N N . ILE A 1 109 ? 13.701 19.893 18.137 1.00 8.69 140 ILE A N 1
ATOM 895 C CA . ILE A 1 109 ? 12.526 20.177 18.961 1.00 8.20 140 ILE A CA 1
ATOM 896 C C . ILE A 1 109 ? 12.857 21.014 20.204 1.00 11.02 140 ILE A C 1
ATOM 897 O O . ILE A 1 109 ? 12.077 21.882 20.601 1.00 8.38 140 ILE A O 1
ATOM 902 N N . HIS A 1 110 ? 14.007 20.746 20.820 1.00 9.06 141 HIS A N 1
ATOM 903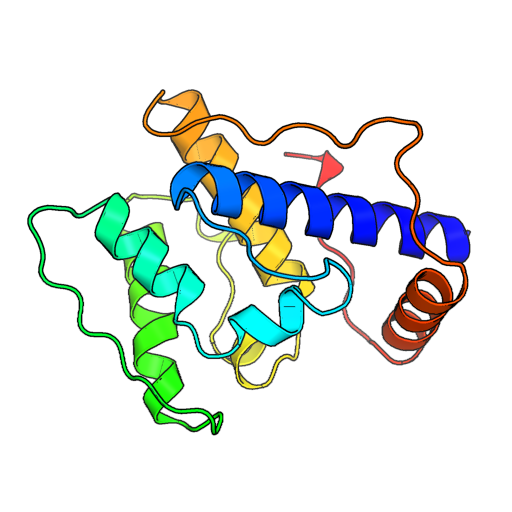 C CA . HIS A 1 110 ? 14.422 21.500 21.998 1.00 8.68 141 HIS A CA 1
ATOM 904 C C . HIS A 1 110 ? 14.693 22.964 21.603 1.00 10.37 141 HIS A C 1
ATOM 905 O O . HIS A 1 110 ? 14.230 23.893 22.266 1.00 7.80 141 HIS A O 1
ATOM 912 N N . ALA A 1 111 ? 15.439 23.156 20.517 1.00 7.83 142 ALA A N 1
ATOM 913 C CA . ALA A 1 111 ? 15.794 24.495 20.053 1.00 9.13 142 ALA A CA 1
ATOM 914 C C . ALA A 1 111 ? 14.528 25.281 19.703 1.00 10.44 142 ALA A C 1
ATOM 915 O O . ALA A 1 111 ? 14.396 26.453 20.063 1.00 10.67 142 ALA A O 1
ATOM 917 N N . LEU A 1 112 ? 13.596 24.631 19.008 1.00 10.66 143 LEU A N 1
ATOM 918 C CA . LEU A 1 112 ? 12.332 25.270 18.670 1.00 10.62 143 LEU A CA 1
ATOM 919 C C . LEU A 1 112 ? 11.596 25.689 19.948 1.00 12.21 143 LEU A C 1
ATOM 920 O O . LEU A 1 112 ? 11.099 26.810 20.041 1.00 13.15 143 LEU A O 1
ATOM 925 N N . SER A 1 113 ? 11.535 24.798 20.936 1.00 10.08 144 SER A N 1
ATOM 926 C CA . SER A 1 113 ? 10.833 25.113 22.175 1.00 10.02 144 SER A CA 1
ATOM 927 C C . SER A 1 113 ? 11.379 26.390 22.809 1.00 11.52 144 SER A C 1
ATOM 928 O O . SER A 1 113 ? 10.611 27.228 23.301 1.00 9.12 144 SER A O 1
ATOM 931 N N . TYR A 1 114 ? 12.703 26.535 22.805 1.00 11.22 145 TYR A N 1
ATOM 932 C CA . TYR A 1 114 ? 13.335 27.719 23.378 1.00 12.98 145 TYR A CA 1
ATOM 933 C C . TYR A 1 114 ? 13.063 28.939 22.516 1.00 12.69 145 TYR A C 1
ATOM 934 O O . TYR A 1 114 ? 12.822 30.027 23.036 1.00 12.77 145 TYR A O 1
ATOM 943 N N . PHE A 1 115 ? 13.104 28.757 21.199 1.00 12.79 146 PHE A N 1
ATOM 944 C CA . PHE A 1 115 ? 12.870 29.857 20.268 1.00 12.17 146 PHE A CA 1
ATOM 945 C C . PHE A 1 115 ? 11.484 30.449 20.484 1.00 12.96 146 PHE A C 1
ATOM 946 O O . PHE A 1 115 ? 11.297 31.667 20.420 1.00 9.37 146 PHE A O 1
ATOM 954 N N . LEU A 1 116 ? 10.511 29.574 20.734 1.00 13.15 147 LEU A N 1
ATOM 955 C CA . LEU A 1 116 ? 9.134 30.006 20.940 1.00 12.14 147 LEU A CA 1
ATOM 956 C C . LEU A 1 116 ? 8.863 30.443 22.378 1.00 11.95 147 LEU A C 1
ATOM 957 O O . LEU A 1 116 ? 8.228 31.480 22.601 1.00 11.34 147 LEU A O 1
ATOM 962 N N . SER A 1 117 ? 9.333 29.657 23.349 1.00 9.37 148 SER A N 1
ATOM 963 C CA . SER A 1 117 ? 9.087 29.989 24.751 1.00 12.68 148 SER A CA 1
ATOM 964 C C . SER A 1 117 ? 9.735 31.322 25.153 1.00 12.14 148 SER A C 1
ATOM 965 O O . SER A 1 117 ? 9.190 32.055 25.971 1.00 11.37 148 SER A O 1
ATOM 968 N N . MET A 1 118 ? 10.886 31.635 24.569 1.00 14.51 149 MET A N 1
ATOM 969 C CA . MET A 1 118 ? 11.563 32.896 24.873 1.00 19.73 149 MET A CA 1
ATOM 970 C C . MET A 1 118 ? 10.715 34.086 24.413 1.00 19.54 149 MET A C 1
ATOM 971 O O . MET A 1 118 ? 10.806 35.173 24.977 1.00 18.90 149 MET A O 1
ATOM 976 N N . GLN A 1 119 ? 9.885 33.859 23.396 1.00 19.48 150 GLN A N 1
ATOM 977 C CA . GLN A 1 119 ? 8.993 34.878 22.849 1.00 17.56 150 GLN A CA 1
ATOM 978 C C . GLN A 1 119 ? 7.577 34.745 23.390 1.00 17.54 150 GLN A C 1
ATOM 979 O O . GLN A 1 119 ? 6.670 35.418 22.918 1.00 17.10 150 GLN A O 1
ATOM 985 N N . ASP A 1 120 ? 7.393 33.869 24.374 1.00 19.13 151 ASP A N 1
ATOM 986 C CA . ASP A 1 120 ? 6.078 33.608 24.964 1.00 20.36 151 ASP A CA 1
ATOM 987 C C . ASP A 1 120 ? 5.033 33.214 23.909 1.00 18.06 151 ASP A C 1
ATOM 988 O O . ASP A 1 120 ? 3.861 33.567 24.022 1.00 17.99 151 ASP A O 1
ATOM 993 N N . LEU A 1 121 ? 5.471 32.479 22.890 1.00 16.12 152 LEU A N 1
ATOM 994 C CA . LEU A 1 121 ? 4.580 31.997 21.845 1.00 14.95 152 LEU A CA 1
ATOM 995 C C . LEU A 1 121 ? 4.138 30.569 22.177 1.00 15.42 152 LEU A C 1
ATOM 996 O O . LEU A 1 121 ? 3.251 30.001 21.533 1.00 15.20 152 LEU A O 1
ATOM 1001 N N . ALA A 1 122 ? 4.766 29.998 23.197 1.00 16.16 153 ALA A N 1
ATOM 1002 C CA . ALA A 1 122 ? 4.458 28.641 23.628 1.00 15.47 153 ALA A CA 1
ATOM 1003 C C . ALA A 1 122 ? 5.072 28.410 24.989 1.00 16.58 153 ALA A C 1
ATOM 1004 O O . ALA A 1 122 ? 5.924 29.177 25.431 1.00 15.98 153 ALA A O 1
ATOM 1006 N N . PRO A 1 123 ? 4.638 27.352 25.679 1.00 17.95 154 PRO A N 1
ATOM 1007 C CA . PRO A 1 123 ? 5.198 27.032 26.992 1.00 17.53 154 PRO A CA 1
ATOM 1008 C C . PRO A 1 123 ? 6.651 26.590 26.845 1.00 12.74 154 PRO A C 1
ATOM 1009 O O . PRO A 1 123 ? 7.048 26.075 25.813 0.00 16.06 154 PRO A O 1
ATOM 1013 N N . PRO A 1 124 ? 7.441 26.793 27.902 1.00 15.97 155 PRO A N 1
ATOM 1014 C CA . PRO A 1 124 ? 8.856 26.411 27.900 1.00 15.36 155 PRO A CA 1
ATOM 1015 C C . PRO A 1 124 ? 9.030 24.923 28.141 1.00 13.38 155 PRO A C 1
ATOM 1016 O O . PRO A 1 124 ? 8.199 24.297 28.790 1.00 13.95 155 PRO A O 1
ATOM 1020 N N . LEU A 1 125 ? 10.099 24.355 27.602 1.00 14.90 156 LEU A N 1
ATOM 1021 C CA . LEU A 1 125 ? 10.404 22.954 27.851 1.00 14.37 156 LEU A CA 1
ATOM 1022 C C . LEU A 1 125 ? 10.801 22.857 29.334 1.00 14.62 156 LEU A C 1
ATOM 1023 O O . LEU A 1 125 ? 11.402 23.783 29.876 1.00 15.96 156 LEU A O 1
ATOM 1028 N N . ILE A 1 126 ? 10.453 21.750 29.988 1.00 16.14 157 ILE A N 1
ATOM 1029 C CA . ILE A 1 126 ? 10.748 21.547 31.412 1.00 15.69 157 ILE A CA 1
ATOM 1030 C C . ILE A 1 126 ? 11.881 20.536 31.630 1.00 15.83 157 ILE A C 1
ATOM 1031 O O . ILE A 1 126 ? 11.774 19.384 31.218 1.00 15.23 157 ILE A O 1
ATOM 1036 N N . LYS A 1 127 ? 12.958 20.967 32.281 1.00 18.02 158 LYS A N 1
ATOM 1037 C CA . LYS A 1 127 ? 14.095 20.082 32.559 1.00 20.39 158 LYS A CA 1
ATOM 1038 C C . LYS A 1 127 ? 13.632 18.836 33.320 1.00 19.15 158 LYS A C 1
ATOM 1039 O O . LYS A 1 127 ? 12.849 18.934 34.269 1.00 16.33 158 LYS A O 1
ATOM 1045 N N . SER A 1 128 ? 14.133 17.670 32.920 1.00 16.34 159 SER A N 1
ATOM 1046 C CA . SER A 1 128 ? 13.709 16.426 33.551 1.00 20.20 159 SER A CA 1
ATOM 1047 C C . SER A 1 128 ? 14.012 16.376 35.048 1.00 19.84 159 SER A C 1
ATOM 1048 O O . SER A 1 128 ? 15.075 16.798 35.507 1.00 18.69 159 SER A O 1
ATOM 1051 N N . ASP A 1 129 ? 13.052 15.874 35.812 1.00 20.48 160 ASP A N 1
ATOM 1052 C CA . ASP A 1 129 ? 13.250 15.714 37.242 1.00 21.88 160 ASP A CA 1
ATOM 1053 C C . ASP A 1 129 ? 14.535 14.908 37.454 1.00 18.99 160 ASP A C 1
ATOM 1054 O O . ASP A 1 129 ? 14.865 14.022 36.658 1.00 18.62 160 ASP A O 1
ATOM 1059 N N . GLU A 1 130 ? 15.264 15.230 38.517 1.00 18.82 161 GLU A N 1
ATOM 1060 C CA . GLU A 1 130 ? 16.519 14.546 38.842 1.00 19.73 161 GLU A CA 1
ATOM 1061 C C . GLU A 1 130 ? 16.348 13.062 39.147 1.00 15.50 161 GLU A C 1
ATOM 1062 O O . GLU A 1 130 ? 17.275 12.272 38.951 1.00 15.36 161 GLU A O 1
ATOM 1068 N N . ASN A 1 131 ? 15.169 12.687 39.631 1.00 9.88 162 ASN A N 1
ATOM 1069 C CA . ASN A 1 131 ? 14.897 11.296 39.965 1.00 13.51 162 ASN A CA 1
ATOM 1070 C C . ASN A 1 131 ? 14.055 10.567 38.914 1.00 12.72 162 ASN A C 1
ATOM 1071 O O . ASN A 1 131 ? 13.609 9.451 39.147 0.00 13.56 162 ASN A O 1
ATOM 1076 N N . LEU A 1 132 ? 13.939 11.179 37.738 1.00 13.70 163 LEU A N 1
ATOM 1077 C CA . LEU A 1 132 ? 13.221 10.557 36.631 1.00 15.97 163 LEU A CA 1
ATOM 1078 C C . LEU A 1 132 ? 14.026 9.327 36.212 1.00 15.16 163 LEU A C 1
ATOM 1079 O O . LEU A 1 132 ? 15.246 9.410 36.052 0.00 16.18 163 LEU A O 1
ATOM 1084 N N . SER A 1 133 ? 13.344 8.195 36.066 1.00 15.83 164 SER A N 1
ATOM 1085 C CA . SER A 1 133 ? 14.017 6.964 35.676 1.00 18.15 164 SER A CA 1
ATOM 1086 C C . SER A 1 133 ? 13.321 6.180 34.564 1.00 15.06 164 SER A C 1
ATOM 1087 O O . SER A 1 133 ? 12.125 6.343 34.308 1.00 18.49 164 SER A O 1
ATOM 1090 N N . PHE A 1 134 ? 14.093 5.338 33.892 1.00 13.66 165 PHE A N 1
ATOM 1091 C CA . PHE A 1 134 ? 13.576 4.480 32.833 1.00 13.75 165 PHE A CA 1
ATOM 1092 C C . PHE A 1 134 ? 14.004 3.073 33.218 1.00 12.28 165 PHE A C 1
ATOM 1093 O O . PHE A 1 134 ? 14.927 2.911 34.015 1.00 11.79 165 PHE A O 1
ATOM 1101 N N . THR A 1 135 ? 13.339 2.064 32.666 1.00 9.77 166 THR A N 1
ATOM 1102 C CA . THR A 1 135 ? 13.696 0.678 32.965 1.00 11.94 166 THR A CA 1
ATOM 1103 C C . THR A 1 135 ? 15.115 0.411 32.495 1.00 12.18 166 THR A C 1
ATOM 1104 O O . THR A 1 135 ? 15.625 1.108 31.616 1.00 12.15 166 THR A O 1
ATOM 1108 N N . ASP A 1 136 ? 15.748 -0.598 33.085 1.00 12.33 167 ASP A N 1
ATOM 1109 C CA . ASP A 1 136 ? 17.096 -0.972 32.685 1.00 15.17 167 ASP A CA 1
ATOM 1110 C C . ASP A 1 136 ? 17.093 -1.435 31.230 1.00 14.72 167 ASP A C 1
ATOM 1111 O O . ASP A 1 136 ? 18.069 -1.226 30.504 1.00 17.75 167 ASP A O 1
ATOM 1116 N N . GLU A 1 137 ? 16.005 -2.074 30.802 1.00 11.77 168 GLU A N 1
ATOM 1117 C CA . GLU A 1 137 ? 15.920 -2.563 29.430 1.00 13.67 168 GLU A CA 1
ATOM 1118 C C . GLU A 1 137 ? 15.946 -1.409 28.422 1.00 12.68 168 GLU A C 1
ATOM 1119 O O . GLU A 1 137 ? 16.659 -1.465 27.425 1.00 14.92 168 GLU A O 1
ATOM 1125 N N . ASP A 1 138 ? 15.163 -0.369 28.688 1.00 13.76 169 ASP A N 1
ATOM 1126 C CA . ASP A 1 138 ? 15.100 0.794 27.805 1.00 14.28 169 ASP A CA 1
ATOM 1127 C C . ASP A 1 138 ? 16.451 1.485 27.703 1.00 11.99 169 ASP A C 1
ATOM 1128 O O . ASP A 1 138 ? 16.836 1.956 26.631 1.00 10.11 169 ASP A O 1
ATOM 1133 N N . VAL A 1 139 ? 17.163 1.546 28.824 1.00 10.15 170 VAL A N 1
ATOM 1134 C CA . VAL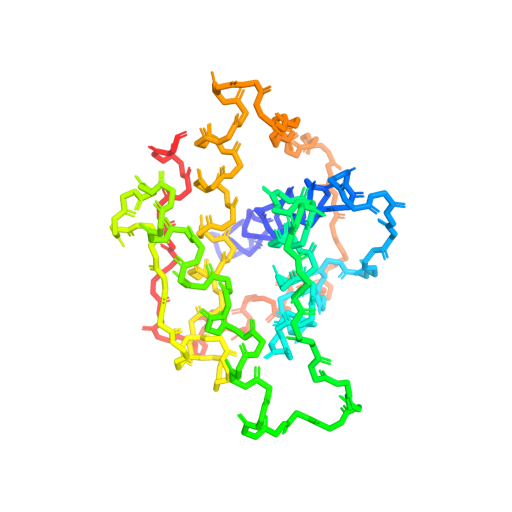 A 1 139 ? 18.480 2.168 28.850 1.00 11.24 170 VAL A CA 1
ATOM 1135 C C . VAL A 1 139 ? 19.457 1.370 27.987 1.00 10.01 170 VAL A C 1
ATOM 1136 O O . VAL A 1 139 ? 20.194 1.947 27.175 1.00 10.41 170 VAL A O 1
ATOM 1140 N N . SER A 1 140 ? 19.453 0.046 28.160 1.00 11.79 171 SER A N 1
ATOM 1141 C CA . SER A 1 140 ? 20.337 -0.863 27.407 1.00 10.46 171 SER A CA 1
ATOM 1142 C C . SER A 1 140 ? 20.050 -0.797 25.921 1.00 8.44 171 SER A C 1
ATOM 1143 O O . SER A 1 140 ? 20.953 -0.919 25.100 1.00 8.08 171 SER A O 1
ATOM 1146 N N . ILE A 1 141 ? 18.779 -0.634 25.574 1.00 10.60 172 ILE A N 1
ATOM 1147 C CA . ILE A 1 141 ? 18.412 -0.532 24.164 1.00 9.08 172 ILE A CA 1
ATOM 1148 C C . ILE A 1 141 ? 19.106 0.673 23.555 1.00 7.61 172 ILE A C 1
ATOM 1149 O O . ILE A 1 141 ? 19.622 0.598 22.439 1.00 10.50 172 ILE A O 1
ATOM 1154 N N . ILE A 1 142 ? 19.117 1.790 24.286 1.00 9.82 173 ILE A N 1
ATOM 1155 C CA . ILE A 1 142 ? 19.770 3.010 23.795 1.00 8.70 173 ILE A CA 1
ATOM 1156 C C . ILE A 1 142 ? 21.284 2.787 23.726 1.00 8.31 173 ILE A C 1
ATOM 1157 O O . ILE A 1 142 ? 21.935 3.189 22.765 1.00 8.73 173 ILE A O 1
ATOM 1162 N N . VAL A 1 143 ? 21.842 2.145 24.747 1.00 8.80 174 VAL A N 1
ATOM 1163 C CA . VAL A 1 143 ? 23.262 1.829 24.725 1.00 10.12 174 VAL A CA 1
ATOM 1164 C C . VAL A 1 143 ? 23.598 1.054 23.441 1.00 12.53 174 VAL A C 1
ATOM 1165 O O . VAL A 1 143 ? 24.549 1.400 22.729 1.00 13.85 174 VAL A O 1
ATOM 1169 N N . ARG A 1 144 ? 22.812 0.016 23.149 1.00 10.60 175 ARG A N 1
ATOM 1170 C CA . ARG A 1 144 ? 23.003 -0.803 21.949 1.00 10.06 175 ARG A CA 1
ATOM 1171 C C . ARG A 1 144 ? 22.853 0.042 20.683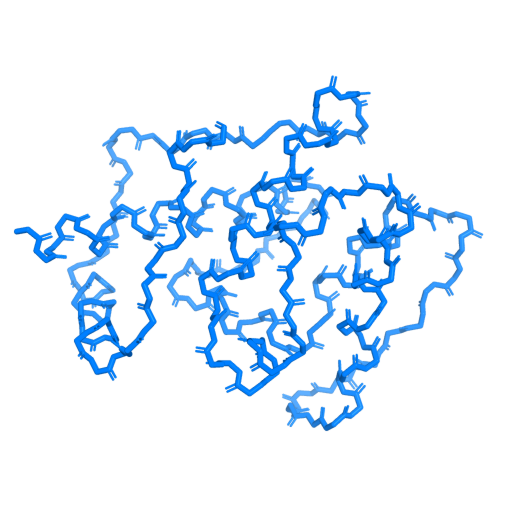 1.00 11.15 175 ARG A C 1
ATOM 1172 O O . ARG A 1 144 ? 23.647 -0.063 19.746 1.00 12.25 175 ARG A O 1
ATOM 1180 N N . ARG A 1 145 ? 21.837 0.895 20.654 1.00 11.33 176 ARG A N 1
ATOM 1181 C CA . ARG A 1 145 ? 21.641 1.750 19.490 1.00 13.82 176 ARG A CA 1
ATOM 1182 C C . ARG A 1 145 ? 22.859 2.648 19.230 1.00 15.42 176 ARG A C 1
ATOM 1183 O O . ARG A 1 145 ? 23.322 2.773 18.091 1.00 15.31 176 ARG A O 1
ATOM 1191 N N . LEU A 1 146 ? 23.382 3.267 20.282 1.00 14.50 177 LEU A N 1
ATOM 1192 C CA . LEU A 1 146 ? 24.509 4.182 20.126 1.00 17.50 177 LEU A CA 1
ATOM 1193 C C . LEU A 1 146 ? 25.793 3.454 19.731 1.00 18.80 177 LEU A C 1
ATOM 1194 O O . LEU A 1 146 ? 26.625 4.013 19.014 1.00 20.69 177 LEU A O 1
ATOM 1199 N N . ARG A 1 147 ? 25.953 2.210 20.175 1.00 19.83 178 ARG A N 1
ATOM 1200 C CA . ARG A 1 147 ? 27.127 1.428 19.785 1.00 22.37 178 ARG A CA 1
ATOM 1201 C C . ARG A 1 147 ? 27.151 1.184 18.282 1.00 24.04 178 ARG A C 1
ATOM 1202 O O . ARG A 1 147 ? 28.179 1.366 17.631 1.00 26.14 178 ARG A O 1
ATOM 1210 N N . GLN A 1 148 ? 26.017 0.767 17.731 1.00 25.78 179 GLN A N 1
ATOM 1211 C CA . GLN A 1 148 ? 25.937 0.476 16.304 1.00 30.62 179 GLN A CA 1
ATOM 1212 C C . GLN A 1 148 ? 25.771 1.751 15.481 1.00 31.94 179 GLN A C 1
ATOM 1213 O O . GLN A 1 148 ? 25.943 1.751 14.259 1.00 31.69 179 GLN A O 1
ATOM 1219 N N . SER A 1 149 ? 25.445 2.840 16.163 1.00 35.42 180 SER A N 1
ATOM 1220 C CA . SER A 1 149 ? 25.250 4.123 15.507 1.00 37.07 180 SER A CA 1
ATOM 1221 C C . SER A 1 149 ? 26.494 4.906 15.387 0.00 38.32 180 SER A C 1
ATOM 1222 O O . SER A 1 149 ? 27.264 5.007 16.343 0.00 38.55 180 SER A O 1
ATOM 1225 N N . ASN A 1 150 ? 26.685 5.425 14.215 1.00 38.30 181 ASN A N 1
ATOM 1226 C CA . ASN A 1 150 ? 27.860 6.250 13.942 1.00 43.24 181 ASN A CA 1
ATOM 1227 C C . ASN A 1 150 ? 27.558 7.754 13.878 1.00 39.71 181 ASN A C 1
ATOM 1228 O O . ASN A 1 150 ? 28.253 8.512 13.192 1.00 39.87 181 ASN A O 1
ATOM 1233 N N . VAL A 1 151 ? 26.518 8.175 14.594 1.00 37.24 182 VAL A N 1
ATOM 1234 C CA . VAL A 1 151 ? 26.165 9.591 14.673 1.00 34.53 182 VAL A CA 1
ATOM 1235 C C . VAL A 1 151 ? 26.509 10.097 16.068 1.00 30.86 182 VAL A C 1
ATOM 1236 O O . VAL A 1 151 ? 26.342 9.388 17.064 1.00 33.50 182 VAL A O 1
ATOM 1240 N N . ILE A 1 152 ? 26.998 11.326 16.131 1.00 25.04 183 ILE A N 1
ATOM 1241 C CA . ILE A 1 152 ? 27.344 11.953 17.397 1.00 19.20 183 ILE A CA 1
ATOM 1242 C C . ILE A 1 152 ? 26.114 12.671 17.945 1.00 16.18 183 ILE A C 1
ATOM 1243 O O . ILE A 1 152 ? 25.472 13.431 17.227 1.00 15.78 183 ILE A O 1
ATOM 1248 N N . LEU A 1 153 ? 25.787 12.434 19.212 1.00 14.76 184 LEU A N 1
ATOM 1249 C CA . LEU A 1 153 ? 24.653 13.106 19.841 1.00 15.21 184 LEU A CA 1
ATOM 1250 C C . LEU A 1 153 ? 24.859 14.628 19.803 1.00 16.05 184 LEU A C 1
ATOM 1251 O O . LEU A 1 153 ? 25.968 15.115 20.024 1.00 16.56 184 LEU A O 1
ATOM 1256 N N . PRO A 1 154 ? 23.796 15.390 19.511 1.00 16.26 185 PRO A N 1
ATOM 1257 C CA . PRO A 1 154 ? 23.882 16.854 19.419 1.00 15.79 185 PRO A CA 1
ATOM 1258 C C . PRO A 1 154 ? 24.193 17.552 20.747 1.00 14.79 185 PRO A C 1
ATOM 1259 O O . PRO A 1 154 ? 24.143 16.948 21.813 1.00 12.06 185 PRO A O 1
ATOM 1263 N N . ASN A 1 155 ? 24.502 18.837 20.672 1.00 14.32 186 ASN A N 1
ATOM 1264 C CA . ASN A 1 155 ? 24.848 19.597 21.863 1.00 14.59 186 ASN A CA 1
ATOM 1265 C C . ASN A 1 155 ? 23.647 20.225 22.588 1.00 14.72 186 ASN A C 1
ATOM 1266 O O . ASN A 1 155 ? 23.452 21.440 22.527 1.00 15.23 186 ASN A O 1
ATOM 1271 N N . PHE A 1 156 ? 22.858 19.399 23.281 1.00 14.02 187 PHE A N 1
ATOM 1272 C CA . PHE A 1 156 ? 21.705 19.888 24.040 1.00 14.25 187 PHE A CA 1
ATOM 1273 C C . PHE A 1 156 ? 22.120 20.854 25.140 1.00 15.37 187 PHE A C 1
ATOM 1274 O O . PHE A 1 156 ? 21.405 21.805 25.446 1.00 14.67 187 PHE A O 1
ATOM 1282 N N . LYS A 1 157 ? 23.267 20.585 25.752 1.00 16.36 188 LYS A N 1
ATOM 1283 C CA . LYS A 1 157 ? 23.747 21.379 26.880 1.00 19.88 188 LYS A CA 1
ATOM 1284 C C . LYS A 1 157 ? 24.013 22.849 26.547 1.00 18.87 188 LYS A C 1
ATOM 1285 O O . LYS A 1 157 ? 23.875 23.709 27.410 1.00 18.63 188 LYS A O 1
ATOM 1291 N N . ALA A 1 158 ? 24.375 23.128 25.299 1.00 18.76 189 ALA A N 1
ATOM 1292 C CA . ALA A 1 158 ? 24.672 24.491 24.863 1.00 20.38 189 ALA A CA 1
ATOM 1293 C C . ALA A 1 158 ? 23.429 25.278 24.479 1.00 20.85 189 ALA A C 1
ATOM 1294 O O . ALA A 1 158 ? 23.532 26.384 23.958 1.00 22.26 189 ALA A O 1
ATOM 1296 N N . LEU A 1 159 ? 22.252 24.705 24.704 1.00 22.07 190 LEU A N 1
ATOM 1297 C CA . LEU A 1 159 ? 21.019 25.409 24.381 1.00 22.95 190 LEU A CA 1
ATOM 1298 C C . LEU A 1 159 ? 20.661 26.333 25.540 1.00 25.72 190 LEU A C 1
ATOM 1299 O O . LEU A 1 159 ? 20.439 25.870 26.663 1.00 28.22 190 LEU A O 1
#

Radius of gyration: 15.26 Å; Cα contacts (8 Å, |Δi|>4): 176; chains: 1; bounding box: 35×37×39 Å

Organism: Schizosaccharomyces pombe (strain 972 / ATCC 24843) (NCBI:txid284812)

Solvent-accessible surface area: 9245 Å² total; per-residue (Å²): 249,64,90,113,86,0,55,56,3,0,2,58,0,14,5,0,24,64,1,0,35,89,9,44,68,82,116,36,31,93,11,40,76,2,4,98,52,0,50,46,0,21,19,0,0,64,0,7,51,84,44,67,106,116,117,175,34,156,32,41,141,38,165,133,75,61,153,142,0,4,77,0,0,57,48,0,32,97,12,0,114,63,60,47,5,62,126,134,42,36,3,113,53,42,4,0,47,115,26,113,20,9,6,68,0,0,24,0,0,5,5,0,0,70,56,6,14,150,93,131,102,14,46,74,16,97,172,20,98,168,135,48,88,38,79,116,123,40,18,64,97,3,23,145,76,27,170,135,33,151,44,155,42,31,90,27,199,79,64

Foldseek 3Di:
DLLVVLWVLLQLLVLLQVQLCQLVVHHQDDSLCRLVVCLLLPSLLVSLCSLVVVDDGDADDDPDQDPVSLSSVVNNQVRCVVVDQDPVLDDDNCCRNVVLPSLSVSSSSQSVLCVCVVVVNGPHGDRDDPPDDDDPVSSVVSSVVVVVHPDDRDDSVVD

GO terms:
  GO:0110085 mitotic actomyosin contractile ring (C, IDA)
  GO:0120104 mitotic actomyosin contractile ring, proximal layer (C, IDA)
  GO:0051015 actin filament binding (F, IDA)
  GO:0005516 calmodulin binding (F, IDA)
  GO:0044732 mitotic spindle pole body (C, IDA)
  GO:0071341 medial cortical node (C, IDA)
  GO:0005737 cytoplasm (C, IDA)
  GO:0008093 cytoskeletal anchor activity (F, EXP)
  GO:1902404 mitotic actomyosin contractile ring contraction (P, EXP)
  GO:1903475 mitotic actomyosin contractile ring assembly (P, EXP)
  GO:0005737 cytoplasm (C, HDA)
  GO:1903475 mitotic actomyosin contractile ring assembly (P, IMP)
  GO:0071520 actomyosin contractile ring assembly actin filament bundle convergence (P, IMP)
  GO:0005515 protein binding (F, IPI)
  GO:0005816 spindle pole body (C, IDA)
  GO:0005516 calmodulin binding (F, IPI)

InterPro domains:
  IPR000048 IQ motif, EF-hand binding site [PF00612] (361-380)
  IPR000048 IQ motif, EF-hand binding site [PF00612] (659-675)
  IPR000048 IQ motif, EF-hand binding site [SM00015] (358-380)
  IPR000048 IQ motif, EF-hand binding site [SM00015] (388-410)
  IPR000048 IQ motif, EF-hand binding site [SM00015] (417-439)
  IPR000048 IQ motif, EF-hand binding site [SM00015] (447-469)
  IPR000048 IQ motif, EF-hand binding site [SM00015] (534-556)
  IPR000048 IQ motif, EF-hand binding site [SM00015] (564-586)
  IPR000048 IQ motif, EF-hand binding site [SM00015] (594-616)
  IPR000048 IQ motif, EF-hand binding site [SM00015] (654-676)
  IPR000593 IQGAP, helical domain [PF03836] (1274-1414)
  IPR001715 Calponin homology domain [PF00307] (44-144)
  IPR001715 Calponin homology domain [PS50021] (41-147)
  IPR001715 Calponin homology domain [SM00033] (43-143)
  IPR001936 Ras GTPase-activating domain [PF00616] (875-1077)
  IPR001936 Ras GTPase-activating domain [PS50018] (867-1077)
  IPR001936 Ras GTPase-activating domain [SM00323] (840-1187)
  IPR008936 Rho GTPase activation protein [G3DSA:1.10.506.10] (805-1186)
  IPR008936 Rho GTPase activation protein [SSF48350] (816-1176)
  IPR036872 CH domain superfamily [G3DSA:1.10.418.10] (32-190)

CATH classification: 1.10.418.10

Sequence (159 aa):
RETLQAYDYLCRVDEAKKWIEECLGTDLGPTSTFEQSLRNGVVLALLVQKFQPDKLIKIFYSNELQFRHSDNINKFLDFIHGIGLPEIFHFELTDIYEGKNLPKVIYCIHALSYFLSMQDLAPPLIKSDENLSFTDEDVSIIVRRLRQSNVILPNFKAL

=== Feature glossary ===
The record interleaves many kinds of information about one protein. Here is each kind framed as the question it answers.

Q: Are the domains correctly placed relative to each other?
A: Predicted aligned error is AlphaFold's pairwise confidence. Unlike pLDDT (per-residue), PAE is per-residue-pair and captures whether two parts of the structure are correctly placed relative to each other. Units are ångströms of expected positional error.

Q: Which residues are in helices, strands, or loops?
A: Eight-state secondary structure (DSSP): H is the canonical α-helix, G the tighter 3₁₀-helix, I the wider π-helix; E/B are β-structure, T and S are turns and bends, and '-' is everything else. DSSP derives these from the pattern of main-chain N–H···O=C hydrogen bonds, not from the sequence.

Q: What if only a Cα trace is available?
A: P-SEA three-state annotation labels each residue as helix, strand, or coil based purely on the geometry of the Cα trace. It serves as a fallback when the full backbone (and thus DSSP) is unavailable.

Q: What are the backbone torsion angles?
A: φ (phi) and ψ (psi) are the two rotatable backbone dihedrals per residue: φ is the C(i-1)–N–Cα–C torsion, ψ is the N–Cα–C–N(i+1) torsion, both in degrees on (−180°, 180°]. α-helical residues cluster near (−60°, −45°); β-strand residues near (−120°, +130°). A Ramachandran plot is simply a scatter of (φ, ψ) for every residue.

Q: What known structures does this most resemble?
A: Structural nearest neighbors (via Foldseek easy-search vs the PDB). Reported per hit: target PDB id, E-value, and alignment TM-score. A TM-score above ~0.5 is the conventional threshold for 'same fold'.

Q: What family and function is it annotated with?
A: Database cross-references. InterPro integrates a dozen domain/family signature databases into unified entries with residue-range hits. GO terms attach function/process/location labels with evidence codes. CATH codes position the fold in a four-level structural taxonomy. Organism is the NCBI-taxonomy species name.

Q: Which residues are buried vs exposed?
A: Solvent accessibility: the surface area of each residue that a 1.4 Å water probe can touch, in Å². When only backbone atoms are present the absolute values are lower than full-atom SASA (side chains contribute most of the area) and are flagged as backbone-only.

Q: What do the diagnostic plots show?
A: Three diagnostic plots accompany the record. The Cα contact map visualizes the tertiary structure as a 2D adjacency matrix (8 Å cutoff, sequence-local contacts suppressed). The Ramachandran plot shows the distribution of backbone (φ, ψ) torsions, with points in the α and β basins reflecting secondary structure content. The PAE plot shows AlphaFold's inter-residue confidence as a color matrix.

Q: What is the amino-acid chain?
A: The amino-acid sequence is the protein's primary structure: the linear order of residues from the N-terminus to the C-terminus, written in one-letter code. Everything else here — the 3D coordinates, the secondary structure, the domain annotations — is ultimately a consequence of this string.

Q: What do the rendered images show?
A: The six renders are orthographic views along the three Cartesian axes in both directions. Representation (cartoon, sticks, or surface) and color scheme (sequence-rainbow or by-chain) vary across proteins so the training set covers all the common visualization conventions.

Q: Where is each backbone atom in 3D?
A: The mmCIF table is the protein's shape written out atom by atom. For each backbone N, Cα, C, and carbonyl O, it records an (x, y, z) coordinate triple in Å plus the residue type, chain letter, and residue number.

Q: How mobile is each atom in the crystal?
A: For experimental (PDB) structures, the B-factor (temperature factor) quantifies the positional spread of each atom in the crystal — a combination of thermal vibration and static disorder — in units of Å². High B-factors mark flexible loops or poorly resolved regions; low B-factors mark the rigid, well-ordered core.

Q: How big and how compact is the whole molecule?
A: Three whole-structure scalars: the radius of gyration (RMS distance of Cα from centroid, in Å), the count of Cα–Cα contacts (pairs closer than 8 Å and separated by more than four residues in sequence — i.e. tertiary, not local, contacts), and the bounding-box dimensions. Together they distinguish compact globular folds from extended fibres or disordered chains.

Q: What does the local fold look like, residue by residue?
A: A 3Di character summarizes, for each residue, the relative orientation of the Cα frame of its nearest spatial neighbor. Because it encodes fold topology rather than chemistry, 3Di alignments detect remote structural similarity that sequence alignment misses.

Q: How confident is the AlphaFold model at each residue?
A: For AlphaFold models, the B-factor field carries pLDDT — the model's own estimate of local accuracy on a 0–100 scale. Regions with pLDDT<50 should be treated as essentially unmodeled; they often correspond to intrinsically disordered segments.